Protein AF-A0A1G5AYW4-F1 (afdb_monomer)

Secondary structure (DSSP, 8-state):
-EETT-GGGGT-HHHHHSSSGGGGEEPEEPPPTTS-S--EE--------

Radius of gyration: 13.51 Å; Cα contacts (8 Å, |Δi|>4): 43; chains: 1; bounding box: 31×23×35 Å

Solvent-accessible surface area (backbone atoms only — not comparable to full-atom values): 3376 Å² total; per-residue (Å²): 127,44,61,68,85,57,84,56,60,89,73,35,69,69,53,66,65,44,97,59,45,71,78,43,48,28,58,75,40,78,51,55,96,88,52,71,99,47,77,41,72,71,82,83,85,85,78,88,131

Foldseek 3Di:
DAEPPPPCCVVDPVLVPDPDSVLVYWYWDADDPPDPRDTDTDHDDDDDD

Structure (mmCIF, N/CA/C/O backbone):
data_AF-A0A1G5AYW4-F1
#
_entry.id   AF-A0A1G5AYW4-F1
#
loop_
_atom_site.group_PDB
_atom_site.id
_atom_site.type_symbol
_atom_site.label_atom_id
_atom_site.label_alt_id
_atom_site.label_comp_id
_atom_site.label_asym_id
_atom_site.label_entity_id
_atom_site.label_seq_id
_atom_site.pdbx_PDB_ins_code
_atom_site.Cartn_x
_atom_site.Cartn_y
_atom_site.Cartn_z
_atom_site.occupancy
_atom_site.B_iso_or_equiv
_atom_site.auth_seq_id
_atom_site.auth_comp_id
_atom_site.auth_asym_id
_atom_site.auth_atom_id
_atom_site.pdbx_PDB_model_num
ATOM 1 N N . MET A 1 1 ? -4.848 2.884 -2.379 1.00 90.31 1 MET A N 1
ATOM 2 C CA . MET A 1 1 ? -3.525 2.459 -2.869 1.00 90.31 1 MET A CA 1
ATOM 3 C C . MET A 1 1 ? -2.509 3.386 -2.240 1.00 90.31 1 MET A C 1
ATOM 5 O O . MET A 1 1 ? -2.713 4.592 -2.302 1.00 90.31 1 MET A O 1
ATOM 9 N N . TYR A 1 2 ? -1.490 2.822 -1.611 1.00 95.19 2 TYR A N 1
ATOM 10 C CA . TYR A 1 2 ? -0.419 3.523 -0.903 1.00 95.19 2 TYR A CA 1
ATOM 11 C C . TYR A 1 2 ? 0.929 3.112 -1.496 1.00 95.19 2 TYR A C 1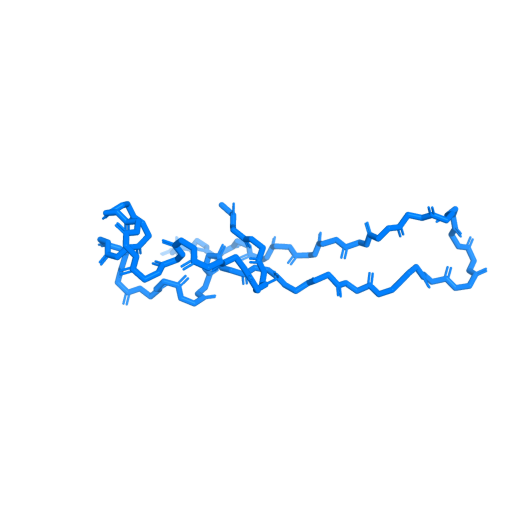
ATOM 13 O O . TYR A 1 2 ? 1.028 1.995 -1.983 1.00 95.19 2 TYR A O 1
ATOM 21 N N . PHE A 1 3 ? 1.956 3.959 -1.469 1.00 94.94 3 PHE A N 1
ATOM 22 C CA . PHE A 1 3 ? 3.274 3.612 -2.018 1.00 94.94 3 PHE A CA 1
ATOM 23 C C . PHE A 1 3 ? 4.221 3.102 -0.934 1.00 94.94 3 PHE A C 1
ATOM 25 O O . PHE A 1 3 ? 4.298 3.678 0.147 1.00 94.94 3 PHE A O 1
ATOM 32 N N . GLU A 1 4 ? 4.986 2.051 -1.226 1.00 93.12 4 GLU A N 1
ATOM 33 C CA . GLU A 1 4 ? 6.031 1.545 -0.337 1.00 93.12 4 GLU A CA 1
ATOM 34 C C . GLU A 1 4 ? 7.013 2.665 0.046 1.00 93.12 4 GLU A C 1
ATOM 36 O O . GLU A 1 4 ? 7.493 3.415 -0.802 1.00 93.12 4 GLU A O 1
ATOM 41 N N . GLY A 1 5 ? 7.317 2.762 1.343 1.00 90.94 5 GLY A N 1
ATOM 42 C CA . GLY A 1 5 ? 8.249 3.752 1.885 1.00 90.94 5 GLY A CA 1
ATOM 43 C C . GLY A 1 5 ? 7.608 5.020 2.452 1.00 90.94 5 GLY A C 1
ATOM 44 O O . GLY A 1 5 ? 8.328 5.820 3.047 1.00 90.94 5 GLY A O 1
ATOM 45 N N . ASP A 1 6 ? 6.288 5.202 2.344 1.00 93.19 6 ASP A N 1
ATOM 46 C CA . ASP A 1 6 ? 5.616 6.342 2.977 1.00 93.19 6 ASP A CA 1
ATOM 47 C C . ASP A 1 6 ? 5.701 6.241 4.523 1.00 93.19 6 ASP A C 1
ATOM 49 O O . ASP A 1 6 ? 5.254 5.250 5.123 1.00 93.19 6 ASP A O 1
ATOM 53 N N . PRO A 1 7 ? 6.283 7.246 5.209 1.00 94.31 7 PRO A N 1
ATOM 54 C CA . PRO A 1 7 ? 6.450 7.221 6.660 1.00 94.31 7 PRO A CA 1
ATOM 55 C C . PRO A 1 7 ? 5.122 7.298 7.427 1.00 94.31 7 PRO A C 1
ATOM 57 O O . PRO A 1 7 ? 5.075 6.914 8.599 1.00 94.31 7 PRO A O 1
ATOM 60 N N . TYR A 1 8 ? 4.044 7.767 6.796 1.00 93.75 8 TYR A N 1
ATOM 61 C CA . TYR A 1 8 ? 2.746 7.981 7.433 1.00 93.75 8 TYR A CA 1
ATOM 62 C C . TYR A 1 8 ? 1.883 6.722 7.506 1.00 93.75 8 TYR A C 1
ATOM 64 O O . TYR A 1 8 ? 0.880 6.728 8.222 1.00 93.75 8 TYR A O 1
ATOM 72 N N . HIS A 1 9 ? 2.287 5.615 6.872 1.00 94.44 9 HIS A N 1
ATOM 73 C CA . HIS A 1 9 ? 1.534 4.356 6.891 1.00 94.44 9 HIS A CA 1
ATOM 74 C C . HIS A 1 9 ? 1.137 3.895 8.298 1.00 94.44 9 HIS A C 1
ATOM 76 O O . HIS A 1 9 ? 0.025 3.418 8.516 1.00 94.44 9 HIS A O 1
ATOM 82 N N . LYS A 1 10 ? 2.048 4.045 9.268 1.00 92.12 10 LYS A N 1
ATOM 83 C CA . LYS A 1 10 ? 1.845 3.595 10.657 1.00 92.12 10 LYS A CA 1
ATOM 84 C C . LYS A 1 10 ? 0.822 4.433 11.419 1.00 92.12 10 LYS A C 1
ATOM 86 O O . LYS A 1 10 ? 0.297 3.978 12.428 1.00 92.12 10 LYS A O 1
ATOM 91 N N . THR A 1 11 ? 0.581 5.660 10.969 1.00 95.62 11 THR A N 1
ATOM 92 C CA . THR A 1 11 ? -0.292 6.629 11.638 1.00 95.62 11 THR A CA 1
ATOM 93 C C . THR A 1 11 ? -1.586 6.895 10.879 1.00 95.62 11 THR A C 1
ATOM 95 O O . THR A 1 11 ? -2.473 7.532 11.436 1.00 95.62 11 THR A O 1
ATOM 98 N N . ASP A 1 12 ? -1.705 6.431 9.632 1.00 96.25 12 ASP A N 1
ATOM 99 C CA . ASP A 1 12 ? -2.896 6.609 8.801 1.00 96.25 12 ASP A CA 1
ATOM 100 C C . ASP A 1 12 ? -4.075 5.770 9.345 1.00 96.25 12 ASP A C 1
ATOM 102 O O . ASP A 1 12 ? -4.026 4.537 9.301 1.00 96.25 12 ASP A O 1
ATOM 106 N N . PRO A 1 13 ? -5.159 6.397 9.846 1.00 96.12 13 PRO A N 1
ATOM 107 C CA . PRO A 1 13 ? -6.269 5.660 10.447 1.00 96.12 13 PRO A CA 1
ATOM 108 C C . PRO A 1 13 ? -7.039 4.784 9.453 1.00 96.12 13 PRO A C 1
ATOM 110 O O . PRO A 1 13 ? -7.605 3.767 9.850 1.00 96.12 13 PRO A O 1
ATOM 113 N N . PHE A 1 14 ? -7.084 5.163 8.173 1.00 95.94 14 PHE A N 1
ATOM 114 C CA . PHE A 1 14 ? -7.794 4.407 7.146 1.00 95.94 14 PHE A CA 1
ATOM 115 C C . PHE A 1 14 ? -7.018 3.143 6.781 1.00 95.94 14 PHE A C 1
ATOM 117 O O . PHE A 1 14 ? -7.586 2.0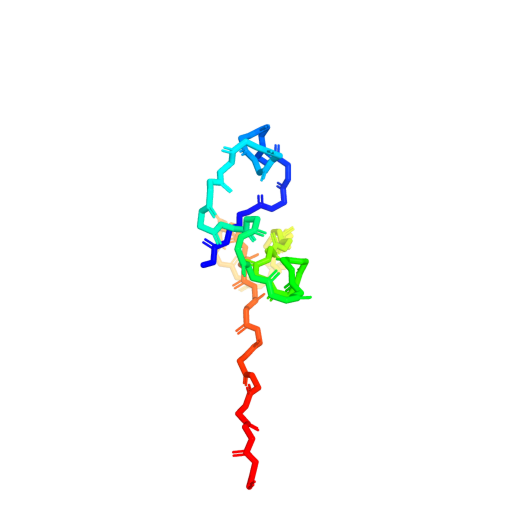50 6.800 1.00 95.94 14 PHE A O 1
ATOM 124 N N . LEU A 1 15 ? -5.714 3.263 6.539 1.00 95.69 15 LEU A N 1
ATOM 125 C CA . LEU A 1 15 ? -4.843 2.128 6.254 1.00 95.69 15 LEU A CA 1
ATOM 126 C C . LEU A 1 15 ? -4.821 1.138 7.423 1.00 95.69 15 LEU A C 1
ATOM 128 O O . LEU A 1 15 ? -4.959 -0.063 7.208 1.00 95.69 15 LEU A O 1
ATOM 132 N N . GLN A 1 16 ? -4.727 1.638 8.658 1.00 95.94 16 GLN A N 1
ATOM 133 C CA . GLN A 1 16 ? -4.745 0.801 9.863 1.00 95.94 16 GLN A CA 1
ATOM 134 C C . GLN A 1 16 ? -6.120 0.178 10.162 1.00 95.94 16 GLN A C 1
ATOM 136 O O . GLN A 1 16 ? -6.201 -0.784 10.923 1.00 95.94 16 GLN A O 1
ATOM 141 N N . SER A 1 17 ? -7.206 0.682 9.565 1.00 96.75 17 SER A N 1
ATOM 142 C CA . SER A 1 17 ? -8.537 0.069 9.688 1.00 96.75 17 SER A CA 1
ATOM 143 C C . SER A 1 17 ? -8.736 -1.160 8.792 1.00 96.75 17 SER A C 1
ATOM 145 O O . SER A 1 17 ? -9.683 -1.924 8.993 1.00 96.75 17 SER A O 1
ATOM 147 N N . ALA A 1 18 ? -7.863 -1.371 7.801 1.00 94.69 18 ALA A N 1
ATOM 148 C CA . ALA A 1 18 ? -7.959 -2.500 6.887 1.00 94.69 18 ALA A CA 1
ATOM 149 C C . ALA A 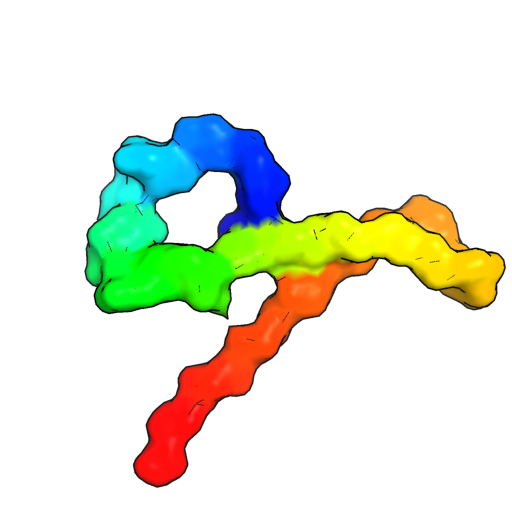1 18 ? -7.552 -3.815 7.573 1.00 94.69 18 ALA A C 1
ATOM 151 O O . ALA A 1 18 ? -6.582 -3.874 8.322 1.00 94.69 18 ALA A O 1
ATOM 152 N N . SER A 1 19 ? -8.243 -4.914 7.254 1.00 93.94 19 SER A N 1
ATOM 153 C CA . SER A 1 19 ? -7.908 -6.243 7.792 1.00 93.94 19 SER A CA 1
ATOM 154 C C . SER A 1 19 ? -6.567 -6.789 7.288 1.00 93.94 19 SER A C 1
ATOM 156 O O . SER A 1 19 ? -5.980 -7.661 7.920 1.00 93.94 19 SER A O 1
ATOM 158 N N . ASN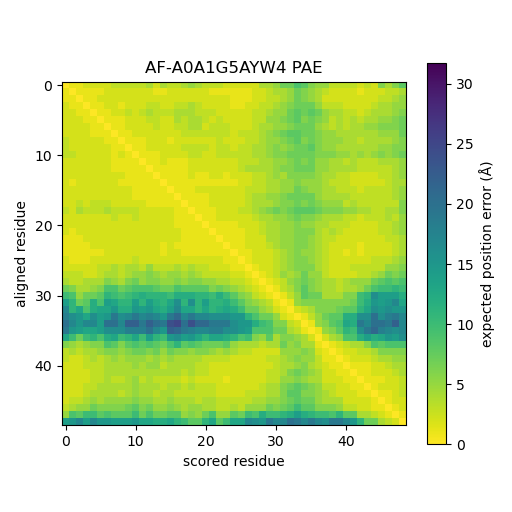 A 1 20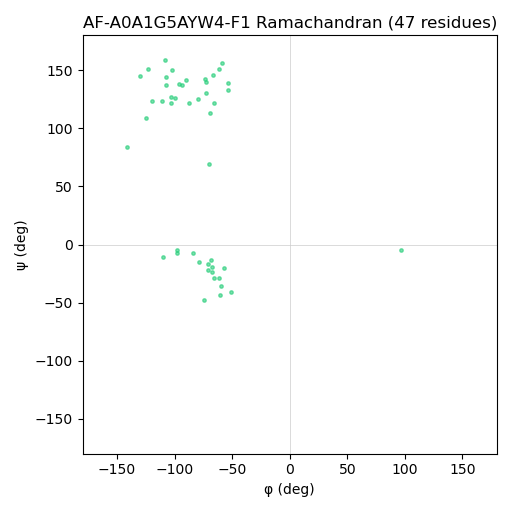 ? -6.104 -6.311 6.131 1.00 93.62 20 ASN A N 1
ATOM 159 C CA . ASN A 1 20 ? -4.783 -6.602 5.584 1.00 93.62 20 ASN A CA 1
ATOM 160 C C . ASN A 1 20 ? -4.211 -5.331 4.926 1.00 93.62 20 ASN A C 1
ATOM 162 O O . ASN A 1 20 ? -4.373 -5.154 3.716 1.00 93.62 20 ASN A O 1
ATOM 166 N N . PRO A 1 21 ? -3.592 -4.427 5.707 1.00 93.62 21 PRO A N 1
ATOM 167 C CA . PRO A 1 21 ? -3.073 -3.153 5.205 1.00 93.62 21 PRO A CA 1
ATOM 168 C C . PRO A 1 21 ? -2.010 -3.316 4.111 1.00 93.62 21 PRO A C 1
ATOM 170 O O . PRO A 1 21 ? -2.000 -2.552 3.151 1.00 93.62 21 PRO A O 1
ATOM 173 N N . GLU A 1 22 ? -1.170 -4.351 4.205 1.00 92.81 22 GLU A N 1
ATOM 174 C CA . GLU A 1 22 ? -0.092 -4.626 3.242 1.00 92.81 22 GLU A CA 1
ATOM 175 C C . GLU A 1 22 ? -0.616 -4.887 1.824 1.00 92.81 22 GLU A C 1
ATOM 177 O O . GLU A 1 22 ? 0.039 -4.545 0.846 1.00 92.81 22 GLU A O 1
ATOM 182 N N . ALA A 1 23 ? -1.837 -5.419 1.686 1.00 94.31 23 ALA A N 1
ATOM 183 C CA . ALA A 1 23 ? -2.467 -5.608 0.378 1.00 94.31 23 ALA A CA 1
ATOM 184 C C . ALA A 1 23 ? -2.834 -4.287 -0.321 1.00 94.31 23 ALA A C 1
ATOM 186 O O . ALA A 1 23 ? -3.174 -4.296 -1.501 1.00 94.31 23 ALA A O 1
ATOM 187 N N . LEU A 1 24 ? -2.806 -3.157 0.394 1.00 95.00 24 LEU A N 1
ATOM 188 C CA . LEU A 1 24 ? -3.108 -1.828 -0.138 1.00 95.00 24 LEU A CA 1
ATOM 189 C C . LEU A 1 24 ? -1.847 -1.025 -0.500 1.00 95.00 24 LEU A C 1
ATOM 191 O O . LEU A 1 24 ? -1.988 0.060 -1.078 1.00 95.00 24 LEU A O 1
ATOM 195 N N . ILE A 1 25 ? -0.654 -1.537 -0.167 1.00 95.75 25 ILE A N 1
ATOM 196 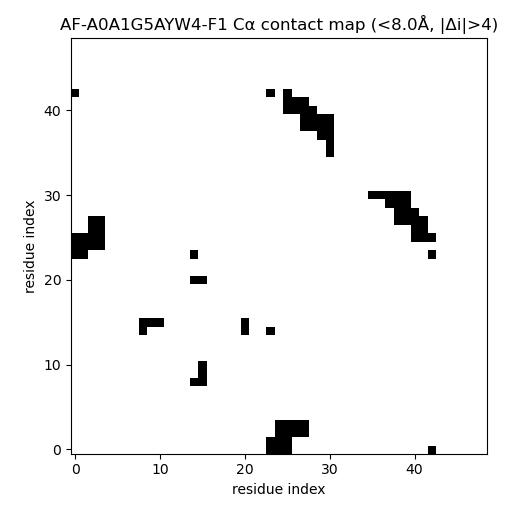C CA . ILE A 1 25 ? 0.648 -0.891 -0.378 1.00 95.75 25 ILE A CA 1
ATOM 197 C C . ILE A 1 25 ? 1.306 -1.467 -1.640 1.00 95.75 25 ILE A C 1
ATOM 199 O O . ILE A 1 25 ? 1.469 -2.677 -1.773 1.00 95.75 25 ILE A O 1
ATOM 203 N N . VAL A 1 26 ? 1.699 -0.600 -2.573 1.00 95.12 26 VAL A N 1
ATOM 204 C CA . VAL A 1 26 ? 2.323 -0.957 -3.853 1.00 95.12 26 VAL A CA 1
ATOM 205 C C . VAL A 1 26 ? 3.803 -0.624 -3.869 1.00 95.12 26 VAL A C 1
ATOM 207 O O . VAL A 1 26 ? 4.229 0.408 -3.351 1.00 95.12 26 VAL A O 1
ATOM 210 N N . LYS A 1 27 ? 4.587 -1.477 -4.527 1.00 92.06 27 LYS A N 1
ATOM 211 C CA . LYS A 1 27 ? 6.000 -1.217 -4.806 1.00 92.06 27 LYS A CA 1
ATOM 212 C C . LYS A 1 27 ? 6.134 -0.575 -6.175 1.00 92.06 27 LYS A C 1
ATOM 214 O O . LYS A 1 27 ? 5.481 -1.007 -7.122 1.00 92.06 27 LYS A O 1
ATOM 219 N N . LEU A 1 28 ? 6.990 0.436 -6.271 1.00 90.69 28 LEU A N 1
ATOM 220 C CA . LEU A 1 28 ? 7.359 0.997 -7.563 1.00 90.69 28 LEU A CA 1
ATOM 221 C C . LEU A 1 28 ? 8.401 0.096 -8.219 1.00 90.69 28 LEU A C 1
ATOM 223 O O . LEU A 1 28 ? 9.451 -0.188 -7.640 1.00 90.69 28 LEU A O 1
ATOM 227 N N . SER A 1 29 ? 8.108 -0.342 -9.433 1.00 86.00 29 SER A N 1
ATOM 228 C CA . SER A 1 29 ? 9.053 -1.032 -10.293 1.00 86.00 29 SER A CA 1
ATOM 229 C C . SER A 1 29 ? 9.797 -0.015 -11.161 1.00 86.00 29 SER A C 1
ATOM 231 O O . SER A 1 29 ? 9.195 0.970 -11.607 1.00 86.00 29 SER A O 1
ATOM 233 N N . PRO A 1 30 ? 11.105 -0.224 -11.391 1.00 80.69 30 PRO A N 1
ATOM 234 C CA . PRO A 1 30 ? 11.850 0.599 -12.331 1.00 80.69 30 PRO A CA 1
ATOM 235 C C . PRO A 1 30 ? 11.263 0.453 -13.745 1.00 80.69 30 PRO A C 1
ATOM 237 O O . PRO A 1 30 ? 10.718 -0.613 -14.056 1.00 80.69 30 PRO A O 1
ATOM 240 N N . PRO A 1 31 ? 11.378 1.491 -14.593 1.00 75.94 31 PRO A N 1
ATOM 241 C CA . PRO A 1 31 ? 10.926 1.428 -15.978 1.00 75.94 31 PRO A CA 1
ATOM 242 C C . PRO A 1 31 ? 11.542 0.230 -16.701 1.00 75.94 31 PRO A C 1
ATOM 244 O O . PRO A 1 31 ? 12.731 -0.074 -16.543 1.00 75.9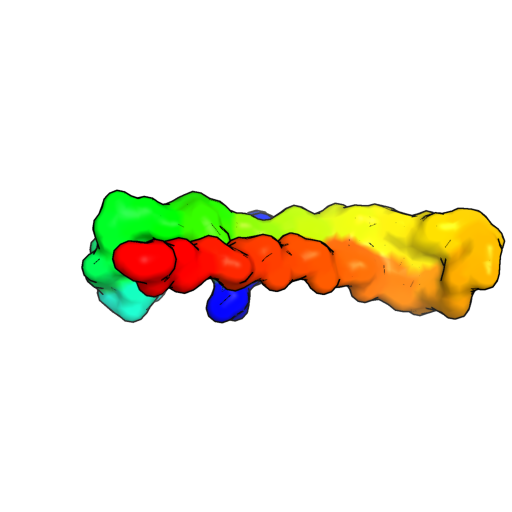4 31 PRO A O 1
ATOM 247 N N . ALA A 1 32 ? 10.730 -0.449 -17.510 1.00 77.25 32 ALA A N 1
ATOM 248 C CA . ALA A 1 32 ? 11.242 -1.449 -18.429 1.00 77.25 32 ALA A CA 1
ATOM 249 C C . ALA A 1 32 ? 12.098 -0.753 -19.508 1.00 77.25 32 ALA A C 1
ATOM 251 O O . ALA A 1 32 ? 11.758 0.353 -19.926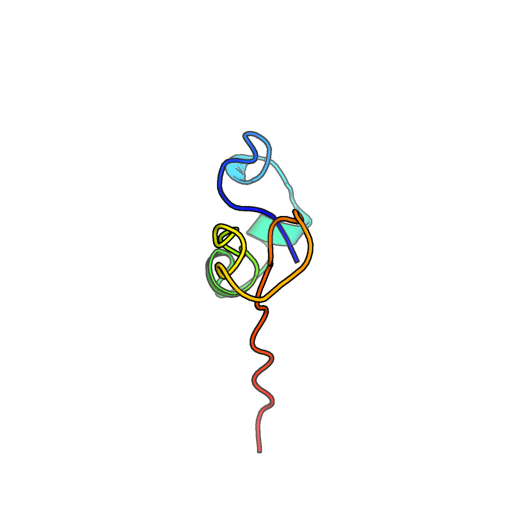 1.00 77.25 32 ALA A O 1
ATOM 252 N N . PRO A 1 33 ? 13.173 -1.388 -20.015 1.00 72.94 33 PRO A N 1
ATOM 253 C CA . PRO A 1 33 ? 14.057 -0.779 -21.017 1.00 72.94 33 PRO A CA 1
ATOM 254 C C . PRO A 1 33 ? 13.357 -0.321 -22.307 1.00 72.94 33 PRO A C 1
ATOM 256 O O . PRO A 1 33 ? 13.912 0.477 -23.056 1.00 72.94 33 PRO A O 1
ATOM 259 N N . GLU A 1 34 ? 12.171 -0.865 -22.585 1.00 75.62 34 GLU A N 1
ATOM 260 C CA . GLU A 1 34 ? 11.387 -0.630 -23.802 1.00 75.62 34 GLU A CA 1
ATOM 261 C C . GLU A 1 34 ? 10.277 0.422 -23.615 1.00 75.62 34 GLU A C 1
ATOM 263 O O . GLU A 1 34 ? 9.616 0.796 -24.585 1.00 75.62 34 GLU A O 1
ATOM 268 N N . GLU A 1 35 ? 10.074 0.924 -22.393 1.00 67.62 35 GLU A N 1
ATOM 269 C CA . GLU A 1 35 ? 9.021 1.884 -22.052 1.00 67.62 35 GLU A CA 1
ATOM 270 C C . GLU A 1 35 ? 9.588 3.290 -21.762 1.00 67.62 35 GLU A C 1
ATOM 272 O O . GLU A 1 35 ? 10.781 3.442 -21.488 1.00 67.62 35 GLU A O 1
ATOM 277 N N . PRO A 1 36 ? 8.764 4.355 -21.857 1.00 68.00 36 PRO A N 1
ATOM 278 C CA . PRO A 1 36 ? 9.191 5.709 -21.505 1.00 68.00 36 PRO A CA 1
ATOM 279 C C . PRO A 1 36 ? 9.668 5.794 -20.044 1.00 68.00 36 PRO A C 1
ATOM 281 O O . PRO A 1 36 ? 9.253 4.997 -19.210 1.00 68.00 36 PRO A O 1
ATOM 284 N N . ASP A 1 37 ? 10.518 6.780 -19.731 1.00 80.00 37 ASP A N 1
ATOM 285 C CA . ASP A 1 37 ? 11.188 6.943 -18.426 1.00 80.00 37 ASP A CA 1
ATOM 286 C C . ASP A 1 37 ? 10.215 7.347 -17.295 1.00 80.00 37 ASP A C 1
ATOM 288 O O . ASP A 1 37 ? 10.198 8.484 -16.819 1.00 80.00 37 ASP A O 1
ATOM 292 N N . PHE A 1 38 ? 9.335 6.428 -16.900 1.00 81.44 38 PHE A N 1
ATOM 293 C CA . PHE A 1 38 ? 8.428 6.565 -15.768 1.00 81.44 38 PHE A CA 1
ATOM 294 C C . PHE A 1 38 ? 8.490 5.338 -14.856 1.00 81.44 38 PHE A C 1
ATOM 296 O O . PHE A 1 38 ? 8.642 4.201 -15.292 1.00 81.44 38 PHE A O 1
ATOM 303 N N . MET A 1 39 ? 8.336 5.572 -13.553 1.00 83.62 39 MET A N 1
ATOM 304 C CA . MET A 1 39 ? 8.200 4.496 -12.569 1.00 83.62 39 MET A CA 1
ATOM 305 C C . MET A 1 39 ? 6.815 3.854 -12.693 1.00 83.62 39 MET A C 1
ATOM 307 O O . MET A 1 39 ? 5.817 4.561 -12.857 1.00 83.62 39 MET A O 1
ATOM 311 N N . VAL A 1 40 ? 6.742 2.529 -12.569 1.00 87.31 40 VAL A N 1
ATOM 312 C CA . VAL A 1 40 ? 5.494 1.765 -12.723 1.00 87.31 40 VAL A CA 1
ATOM 313 C C . VAL A 1 40 ? 5.014 1.261 -11.366 1.00 87.31 40 VAL A C 1
ATOM 315 O O . VAL A 1 40 ? 5.807 0.775 -10.565 1.00 87.31 40 VAL A O 1
ATOM 318 N N . ALA A 1 41 ? 3.710 1.357 -11.101 1.00 90.25 41 ALA A N 1
ATOM 319 C CA . ALA A 1 41 ? 3.068 0.757 -9.934 1.00 90.25 41 ALA A CA 1
ATOM 320 C C . ALA A 1 41 ? 2.003 -0.244 -10.385 1.00 90.25 41 ALA A C 1
ATOM 322 O O . ALA A 1 41 ? 1.069 0.128 -11.096 1.00 90.25 41 ALA A O 1
ATOM 323 N N . GLU A 1 42 ? 2.112 -1.492 -9.936 1.00 90.25 42 GLU A N 1
ATOM 324 C CA . GLU A 1 42 ? 1.103 -2.520 -10.189 1.00 90.25 42 GLU A CA 1
ATOM 325 C C . GLU A 1 42 ? 0.250 -2.746 -8.935 1.00 90.25 42 GLU A C 1
ATOM 327 O O . GLU A 1 42 ? 0.772 -3.002 -7.848 1.00 90.25 42 GLU A O 1
ATOM 332 N N . PHE A 1 43 ? -1.076 -2.655 -9.081 1.00 93.50 43 PHE A N 1
ATOM 333 C CA . PHE A 1 43 ? -2.026 -2.858 -7.988 1.00 93.50 43 PHE A CA 1
ATOM 334 C C . PHE A 1 43 ? -3.059 -3.927 -8.344 1.00 93.50 43 PHE A C 1
ATOM 336 O O . PHE A 1 43 ? -3.961 -3.701 -9.151 1.00 93.50 43 PHE A O 1
ATOM 343 N N . ASN A 1 44 ? -2.943 -5.087 -7.703 1.00 91.62 44 ASN A N 1
ATOM 344 C CA . ASN A 1 44 ? -3.825 -6.223 -7.935 1.00 91.62 44 ASN A CA 1
ATOM 345 C C . ASN A 1 44 ? -5.076 -6.150 -7.043 1.00 91.62 44 ASN A C 1
ATOM 347 O O . ASN A 1 44 ? -4.977 -6.136 -5.817 1.00 91.62 44 ASN A O 1
ATOM 351 N N . MET A 1 45 ? -6.264 -6.132 -7.659 1.00 91.94 45 MET A N 1
ATOM 352 C CA . MET A 1 45 ? -7.554 -6.104 -6.956 1.00 91.94 45 MET A CA 1
ATOM 353 C C . MET A 1 45 ? -8.210 -7.486 -6.974 1.00 91.94 45 MET A C 1
ATOM 355 O O . MET A 1 45 ? -8.497 -8.029 -8.039 1.00 91.94 45 MET A O 1
ATOM 359 N N . VAL A 1 46 ? -8.486 -8.041 -5.793 1.00 89.06 46 VAL A N 1
ATOM 360 C CA . VAL A 1 46 ? -9.129 -9.354 -5.644 1.00 89.06 46 VAL A CA 1
ATOM 361 C C . VAL A 1 46 ? -10.535 -9.178 -5.082 1.00 89.06 46 VAL A C 1
ATOM 363 O O . VAL A 1 46 ? -10.716 -8.615 -4.002 1.00 89.06 46 VAL A O 1
ATOM 366 N N 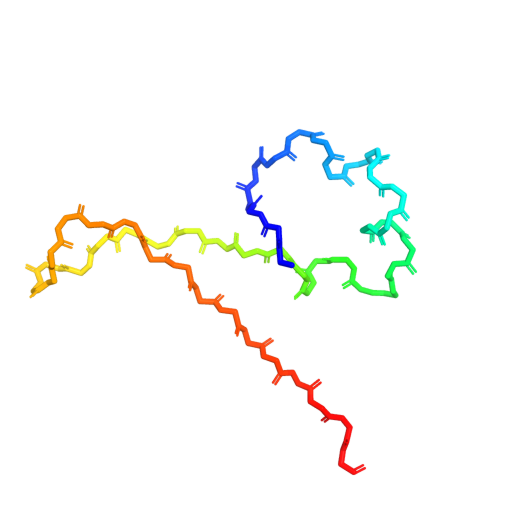. PHE A 1 47 ? -11.533 -9.689 -5.801 1.00 88.50 47 PHE A N 1
ATOM 367 C CA . PHE A 1 47 ? -12.935 -9.683 -5.384 1.00 88.50 47 PHE A CA 1
ATOM 368 C C . PHE A 1 47 ? -13.342 -11.061 -4.851 1.00 88.50 47 PHE A C 1
ATOM 370 O O . PHE A 1 47 ? -12.809 -12.084 -5.281 1.00 88.50 47 PHE A O 1
ATOM 377 N N . ARG A 1 48 ? -14.293 -11.102 -3.909 1.00 87.25 48 ARG A N 1
ATOM 378 C CA . ARG A 1 48 ? -14.926 -12.367 -3.504 1.00 87.25 48 ARG A CA 1
ATOM 379 C C . ARG A 1 48 ? -15.864 -12.829 -4.623 1.00 87.25 48 ARG A C 1
ATOM 381 O O . ARG A 1 48 ? -16.644 -12.013 -5.112 1.00 87.25 48 ARG A O 1
ATOM 388 N N . GLY A 1 49 ? -15.736 -14.097 -5.018 1.00 73.94 49 GLY A N 1
ATOM 389 C CA . GLY A 1 49 ? -16.632 -14.769 -5.967 1.00 73.94 49 GLY A CA 1
ATOM 390 C C . GLY A 1 49 ? -17.938 -15.219 -5.335 1.00 73.94 49 GLY A C 1
ATOM 391 O O . GLY A 1 49 ? -17.983 -15.326 -4.086 1.00 73.94 49 GLY A O 1
#

pLDDT: mean 89.16, std 7.8, range [67.62, 96.75]

Mean predicted aligned error: 4.74 Å

Sequence (49 aa):
MYFEGDPYHKTDPFLQSASNPEALIVKLSPPAPEEPDFMVAEFNMVFRG